Protein AF-A0A9D1B4L1-F1 (afdb_monomer)

Sequence (105 aa):
MDAERSQQLRDIIRLSRDMLASATDNDWVRVAELEVRRREQVLACFDQPTDDADAVEVAAVIREVLRLNQEIGALGERCKEALGDQLRTHGIGRTARQAYQNCAR

Mean predicted aligned error: 7.21 Å

Nearest PDB structures (foldseek):
  3h3m-assembly1_A  TM=8.289E-01  e=3.889E-02  Bordetella bronchiseptica
  3a7m-assembly1_B  TM=7.741E-01  e=3.656E-02  Salmonella enterica subsp. enterica serovar Typhimurium
  6ch2-assembly2_E  TM=7.660E-01  e=1.258E-01  Salmonella enterica subsp. enterica serovar Typhimurium str. LT2
  6ch2-assembly3_F  TM=6.854E-01  e=3.178E-01  Salmonella enterica subsp. enterica serovar Typhimurium str. LT2
  4niq-assembly1_A  TM=5.575E-01  e=1.400E+00  Saccharomyces cerevisiae S288C

Foldseek 3Di:
DDPVLVVLLVVLLVLLVVLLVCLVVVVVVSNVVSVVVSVVSVCVSPVDDDDPVCVVVVVVSVVSSVVSVVSSVVSVVVVVVVVVVVVVVVVVVVVVVVVVVVVVD

Secondary structure (DSSP, 8-state):
--HHHHHHHHHHHHHHHHHHHHHHTT-HHHHHHHHHHHHHHHHHHHHS---HHHHHHHHHHHHHHHHHHHHHHHHHHHHHHHHHHHHHHHHHHHHHHHHHHHHT-

pLDDT: mean 88.58, std 10.14, range [47.16, 98.38]

Radius of gyration: 22.18 Å; Cα contacts (8 Å, |Δi|>4): 50; chains: 1; bounding box: 48×21×69 Å

Solvent-accessible surface area (backbone atoms only — not comparable to full-atom values): 5752 Å² total; per-residue (Å²): 122,58,72,66,54,57,48,44,55,52,48,43,52,50,40,48,49,51,30,40,52,29,46,74,72,65,35,57,68,59,28,54,59,41,46,60,58,34,51,55,47,51,52,61,61,63,70,52,86,76,52,81,90,38,44,66,59,54,50,50,52,52,52,51,52,52,52,46,51,50,54,41,50,55,49,52,52,54,51,52,52,53,54,51,52,52,54,50,52,54,49,51,52,52,52,52,53,53,50,53,60,61,68,75,104

Structure (mmCIF, N/CA/C/O backbone):
data_AF-A0A9D1B4L1-F1
#
_entry.id   AF-A0A9D1B4L1-F1
#
loop_
_atom_site.group_PDB
_atom_site.id
_atom_site.type_symbol
_atom_site.label_atom_id
_atom_site.label_alt_id
_atom_site.label_comp_id
_atom_site.label_asym_id
_atom_site.label_entity_id
_atom_site.label_seq_id
_atom_site.pdbx_PDB_ins_code
_atom_site.Cartn_x
_atom_site.Cartn_y
_atom_site.Cartn_z
_atom_site.occupancy
_atom_site.B_iso_or_equiv
_atom_site.auth_seq_id
_atom_site.auth_comp_id
_atom_site.auth_asym_id
_atom_site.auth_atom_id
_atom_site.pdbx_PDB_model_num
ATOM 1 N N . MET A 1 1 ? -11.116 1.649 22.227 1.00 71.88 1 MET A N 1
ATOM 2 C CA . MET A 1 1 ? -10.867 0.678 21.150 1.00 71.88 1 MET A CA 1
ATOM 3 C C . MET A 1 1 ? -10.734 -0.724 21.702 1.00 71.88 1 MET A C 1
ATOM 5 O O . MET A 1 1 ? -10.026 -0.911 22.688 1.00 71.88 1 MET A O 1
ATOM 9 N N . ASP A 1 2 ? -11.412 -1.690 21.084 1.00 81.62 2 ASP A N 1
ATOM 10 C CA . ASP A 1 2 ? -11.225 -3.108 21.398 1.00 81.62 2 ASP A CA 1
ATOM 11 C C . ASP A 1 2 ? -9.835 -3.598 20.947 1.00 81.62 2 ASP A C 1
ATOM 13 O O . ASP A 1 2 ? -9.282 -3.132 19.944 1.00 81.62 2 ASP A O 1
ATOM 17 N N . ALA A 1 3 ? -9.263 -4.540 21.697 1.00 84.12 3 ALA A N 1
ATOM 18 C CA . ALA A 1 3 ? -7.909 -5.047 21.501 1.00 84.12 3 ALA A CA 1
ATOM 19 C C . ALA A 1 3 ? -7.721 -5.691 20.120 1.00 84.12 3 ALA A C 1
ATOM 21 O O . ALA A 1 3 ? -6.647 -5.559 19.523 1.00 84.12 3 ALA A O 1
ATOM 22 N N . GLU A 1 4 ? -8.765 -6.344 19.599 1.00 85.81 4 GLU A N 1
ATOM 23 C CA . GLU A 1 4 ? -8.769 -6.942 18.265 1.00 85.81 4 GLU A CA 1
ATOM 24 C C . GLU A 1 4 ? -8.601 -5.875 17.178 1.00 85.81 4 GLU A C 1
ATOM 26 O O . GLU A 1 4 ? -7.702 -5.966 16.340 1.00 85.81 4 GLU A O 1
ATOM 31 N N . ARG A 1 5 ? -9.396 -4.804 17.238 1.00 84.88 5 ARG A N 1
ATOM 32 C CA . ARG A 1 5 ? -9.341 -3.715 16.261 1.00 84.88 5 ARG A CA 1
ATOM 33 C C . ARG A 1 5 ? -8.016 -2.960 16.312 1.00 84.88 5 ARG A C 1
ATOM 35 O O . ARG A 1 5 ? -7.416 -2.691 15.271 1.00 84.88 5 ARG A O 1
ATOM 42 N N . SER A 1 6 ? -7.503 -2.675 17.510 1.00 87.88 6 SER A N 1
ATOM 43 C CA . SER A 1 6 ? -6.171 -2.074 17.648 1.00 87.88 6 SER A CA 1
ATOM 44 C C . SER A 1 6 ? -5.084 -2.959 17.032 1.00 87.88 6 SER A C 1
ATOM 46 O O . SER A 1 6 ? -4.119 -2.451 16.459 1.00 87.88 6 SER A O 1
ATOM 48 N N . GLN A 1 7 ? -5.221 -4.283 17.135 1.00 90.12 7 GLN A N 1
ATOM 49 C CA . GLN A 1 7 ? -4.289 -5.214 16.511 1.00 90.12 7 GLN A CA 1
ATOM 50 C C . GLN A 1 7 ? -4.409 -5.205 14.984 1.00 90.12 7 GLN A C 1
ATOM 52 O O . GLN A 1 7 ? -3.388 -5.104 14.305 1.00 90.12 7 GLN A O 1
ATOM 57 N N . GLN A 1 8 ? -5.630 -5.210 14.447 1.00 90.62 8 GLN A N 1
ATOM 58 C CA . GLN A 1 8 ? -5.878 -5.111 13.006 1.00 90.62 8 GLN A CA 1
ATOM 59 C C . GLN A 1 8 ? -5.265 -3.835 12.409 1.00 90.62 8 GLN A C 1
ATOM 61 O O . GLN A 1 8 ? -4.559 -3.905 11.405 1.00 90.62 8 GLN A O 1
ATOM 66 N N . LEU A 1 9 ? -5.447 -2.677 13.056 1.00 92.06 9 LEU A N 1
ATOM 67 C CA . LEU A 1 9 ? -4.845 -1.412 12.615 1.00 92.06 9 LEU A CA 1
ATOM 68 C C . LEU A 1 9 ? -3.311 -1.472 12.596 1.00 92.06 9 LEU A C 1
ATOM 70 O O . LEU A 1 9 ? -2.681 -1.015 11.638 1.00 92.06 9 LEU A O 1
ATOM 74 N N . ARG A 1 10 ? -2.694 -2.065 13.627 1.00 93.44 10 ARG A N 1
ATOM 75 C CA . ARG A 1 10 ? -1.237 -2.271 13.668 1.00 93.44 10 ARG A CA 1
ATOM 76 C C . ARG A 1 10 ? -0.760 -3.173 12.534 1.00 93.44 10 ARG A C 1
ATOM 78 O O . ARG A 1 10 ? 0.261 -2.872 11.915 1.00 93.44 10 ARG A O 1
ATOM 85 N N . ASP A 1 11 ? -1.488 -4.245 12.244 1.00 94.81 11 ASP A N 1
ATOM 86 C CA . ASP A 1 11 ? -1.141 -5.160 11.159 1.00 94.81 11 ASP A CA 1
ATOM 87 C C . ASP A 1 11 ? -1.291 -4.517 9.774 1.00 94.81 11 ASP A C 1
ATOM 89 O O . ASP A 1 11 ? -0.400 -4.684 8.941 1.00 94.81 11 ASP A O 1
ATOM 93 N N . ILE A 1 12 ? -2.316 -3.688 9.553 1.00 95.81 12 ILE A N 1
ATOM 94 C CA . ILE A 1 12 ? -2.479 -2.910 8.312 1.00 95.81 12 ILE A CA 1
ATOM 95 C C . ILE A 1 12 ? -1.276 -1.984 8.082 1.00 95.81 12 ILE A C 1
ATOM 97 O O . ILE A 1 12 ? -0.748 -1.907 6.965 1.00 95.81 12 ILE A O 1
ATOM 101 N N . ILE A 1 13 ? -0.820 -1.286 9.128 1.00 96.88 13 ILE A N 1
ATOM 102 C CA . ILE A 1 13 ? 0.370 -0.427 9.054 1.00 96.88 13 ILE A CA 1
ATOM 103 C C . ILE A 1 13 ? 1.621 -1.250 8.774 1.00 96.88 13 ILE A C 1
ATOM 105 O O . ILE A 1 13 ? 2.416 -0.875 7.911 1.00 96.88 13 ILE A O 1
ATOM 109 N N . ARG A 1 14 ? 1.793 -2.377 9.469 1.00 97.62 14 ARG A N 1
ATOM 110 C CA . ARG A 1 14 ? 2.932 -3.273 9.257 1.00 97.62 14 ARG A CA 1
ATOM 111 C C . ARG A 1 14 ? 2.979 -3.774 7.815 1.00 97.62 14 ARG A C 1
ATOM 113 O O . ARG A 1 14 ? 3.997 -3.588 7.163 1.00 97.62 14 ARG A O 1
ATOM 120 N N . LEU A 1 15 ? 1.874 -4.303 7.288 1.00 97.75 15 LEU A N 1
ATOM 121 C CA . LEU A 1 15 ? 1.794 -4.755 5.896 1.00 97.75 15 LEU A CA 1
ATOM 122 C C . LEU A 1 15 ? 2.069 -3.619 4.906 1.00 97.75 15 LEU A C 1
ATOM 124 O O . LEU A 1 15 ? 2.781 -3.827 3.932 1.00 97.75 15 LEU A O 1
ATOM 128 N N . SER A 1 16 ? 1.563 -2.409 5.162 1.00 97.88 16 SER A N 1
ATOM 129 C CA . SER A 1 16 ? 1.828 -1.250 4.296 1.00 97.88 16 SER A CA 1
ATOM 130 C C . SER A 1 16 ? 3.314 -0.861 4.283 1.00 97.88 16 SER A C 1
ATOM 132 O O . SER A 1 16 ? 3.837 -0.459 3.245 1.00 97.88 16 SER A O 1
ATOM 134 N N . ARG A 1 17 ? 4.016 -1.001 5.415 1.00 98.12 17 ARG A N 1
ATOM 135 C CA . ARG A 1 17 ? 5.471 -0.789 5.499 1.00 98.12 17 ARG A CA 1
ATOM 136 C C . ARG A 1 17 ? 6.252 -1.903 4.811 1.00 98.12 17 ARG A C 1
ATOM 138 O O . ARG A 1 17 ? 7.194 -1.600 4.087 1.00 98.12 17 ARG A O 1
ATOM 145 N N . ASP A 1 18 ? 5.831 -3.155 4.979 1.00 98.38 18 ASP A N 1
ATOM 146 C CA . ASP A 1 18 ? 6.428 -4.302 4.287 1.00 98.38 18 ASP A CA 1
ATOM 147 C C . ASP A 1 18 ? 6.287 -4.144 2.761 1.00 98.38 18 ASP A C 1
ATOM 149 O O . ASP A 1 18 ? 7.243 -4.366 2.024 1.00 98.38 18 ASP A O 1
ATOM 153 N N . MET A 1 19 ? 5.132 -3.664 2.280 1.00 98.38 19 MET A N 1
ATOM 154 C CA . MET A 1 19 ? 4.929 -3.324 0.866 1.00 98.38 19 MET A CA 1
ATOM 155 C C . MET A 1 19 ? 5.891 -2.231 0.392 1.00 98.38 19 MET A C 1
ATOM 157 O O . MET A 1 19 ? 6.450 -2.346 -0.695 1.00 98.38 19 MET A O 1
ATOM 161 N N . LEU A 1 20 ? 6.102 -1.175 1.184 1.00 98.12 20 LEU A N 1
ATOM 162 C CA . LEU A 1 20 ? 7.047 -0.113 0.833 1.00 98.12 20 LEU A CA 1
ATOM 163 C C . LEU A 1 20 ? 8.492 -0.630 0.761 1.00 98.12 20 LEU A C 1
ATOM 165 O O . LEU A 1 20 ? 9.226 -0.260 -0.157 1.00 98.12 20 LEU A O 1
ATOM 169 N N . ALA A 1 21 ? 8.887 -1.503 1.690 1.00 98.19 21 ALA A N 1
ATOM 170 C CA . ALA A 1 21 ? 10.192 -2.156 1.657 1.00 98.19 21 ALA A CA 1
ATOM 171 C C . ALA A 1 21 ? 10.352 -3.003 0.383 1.00 98.19 21 ALA A C 1
ATOM 173 O O . ALA A 1 21 ? 11.283 -2.776 -0.384 1.00 98.19 21 ALA A O 1
ATOM 174 N N . SER A 1 22 ? 9.386 -3.876 0.073 1.00 97.06 22 SER A N 1
ATOM 175 C CA . SER A 1 22 ? 9.412 -4.680 -1.158 1.00 97.06 22 SER A CA 1
ATOM 176 C C . SER A 1 22 ? 9.416 -3.827 -2.431 1.00 97.06 22 SER A C 1
ATOM 178 O O . SER A 1 22 ? 10.137 -4.140 -3.373 1.00 97.06 22 SER A O 1
ATOM 180 N N . ALA A 1 23 ? 8.669 -2.718 -2.464 1.00 96.38 23 ALA A N 1
ATOM 181 C CA . ALA A 1 23 ? 8.686 -1.784 -3.590 1.00 96.38 23 ALA A CA 1
ATOM 182 C C . ALA A 1 23 ? 10.057 -1.107 -3.760 1.00 96.38 23 ALA A C 1
ATOM 184 O O . ALA A 1 23 ? 10.511 -0.904 -4.885 1.00 96.38 23 ALA A O 1
ATOM 185 N N . THR A 1 24 ? 10.732 -0.786 -2.653 1.00 95.56 24 THR A N 1
ATOM 186 C CA . THR A 1 24 ? 12.099 -0.237 -2.660 1.00 95.56 24 THR A CA 1
ATOM 187 C C . THR A 1 24 ? 13.097 -1.251 -3.222 1.00 95.56 24 THR A C 1
ATOM 189 O O . THR A 1 24 ? 13.963 -0.887 -4.017 1.00 95.56 24 THR A O 1
ATOM 192 N N . ASP A 1 25 ? 12.905 -2.530 -2.901 1.00 96.00 25 ASP A N 1
ATOM 193 C CA . ASP A 1 25 ? 13.703 -3.645 -3.418 1.00 96.00 25 ASP A CA 1
ATOM 194 C C . ASP A 1 25 ? 13.294 -4.081 -4.845 1.00 96.00 25 ASP A C 1
ATOM 196 O O . ASP A 1 25 ? 13.865 -5.019 -5.396 1.00 96.00 25 ASP A O 1
ATOM 200 N N . ASN A 1 26 ? 12.342 -3.382 -5.484 1.00 93.62 26 ASN A N 1
ATOM 201 C CA . ASN A 1 26 ? 11.742 -3.711 -6.788 1.00 93.62 26 ASN A CA 1
ATOM 202 C C . ASN A 1 26 ? 11.043 -5.086 -6.853 1.00 93.62 26 ASN A C 1
ATOM 204 O O . ASN A 1 26 ? 10.779 -5.601 -7.944 1.00 93.62 26 ASN A O 1
ATOM 208 N N . ASP A 1 27 ? 10.684 -5.668 -5.709 1.00 97.00 27 ASP A N 1
ATOM 209 C CA . ASP A 1 27 ? 9.921 -6.914 -5.627 1.00 97.00 27 ASP A CA 1
ATOM 210 C C . ASP A 1 27 ? 8.411 -6.646 -5.748 1.00 97.00 27 ASP A C 1
ATOM 212 O O . ASP A 1 27 ? 7.630 -6.721 -4.795 1.00 97.00 27 ASP A O 1
ATOM 216 N N . TRP A 1 28 ? 7.983 -6.298 -6.962 1.00 94.94 28 TRP A N 1
ATOM 217 C CA . TRP A 1 28 ? 6.588 -5.962 -7.261 1.00 94.94 28 TRP A CA 1
ATOM 218 C C . TRP A 1 28 ? 5.628 -7.150 -7.137 1.00 94.94 28 TRP A C 1
ATOM 220 O O . TRP A 1 28 ? 4.437 -6.950 -6.888 1.00 94.94 28 TRP A O 1
ATOM 230 N N . VAL A 1 29 ? 6.132 -8.382 -7.270 1.00 96.31 29 VAL A N 1
ATOM 231 C CA . VAL A 1 29 ? 5.340 -9.596 -7.030 1.00 96.31 29 VAL A CA 1
ATOM 232 C C . VAL A 1 29 ? 4.971 -9.662 -5.555 1.00 96.31 29 VAL A C 1
ATOM 234 O O . VAL A 1 29 ? 3.792 -9.7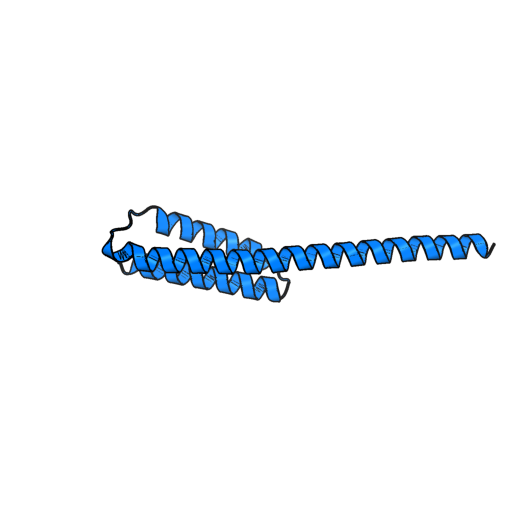92 -5.219 1.00 96.31 29 VAL A O 1
ATOM 237 N N . ARG A 1 30 ? 5.951 -9.464 -4.668 1.00 96.69 30 ARG A N 1
ATOM 238 C CA . ARG A 1 30 ? 5.698 -9.438 -3.231 1.00 96.69 30 ARG A CA 1
ATOM 239 C C . ARG A 1 30 ? 4.783 -8.292 -2.812 1.00 96.69 30 ARG A C 1
ATOM 241 O O . ARG A 1 30 ? 3.915 -8.494 -1.963 1.00 96.69 30 ARG A O 1
ATOM 248 N N . VAL A 1 31 ? 4.922 -7.115 -3.425 1.00 97.19 31 VAL A N 1
ATOM 249 C CA . VAL A 1 31 ? 4.000 -5.987 -3.196 1.00 97.19 31 VAL A CA 1
ATOM 250 C C . VAL A 1 31 ? 2.554 -6.394 -3.496 1.00 97.19 31 VAL A C 1
ATOM 252 O O . VAL A 1 31 ? 1.669 -6.105 -2.691 1.00 97.19 31 VAL A O 1
ATOM 255 N N . ALA A 1 32 ? 2.306 -7.096 -4.606 1.00 95.50 32 ALA A N 1
ATOM 256 C CA . ALA A 1 32 ? 0.965 -7.546 -4.977 1.00 95.50 32 ALA A CA 1
ATOM 257 C C . ALA A 1 32 ? 0.396 -8.588 -3.996 1.00 95.50 32 ALA A C 1
ATOM 259 O O . ALA A 1 32 ? -0.764 -8.489 -3.600 1.00 95.50 32 ALA A O 1
ATOM 260 N N . GLU A 1 33 ? 1.207 -9.552 -3.550 1.00 97.19 33 GLU A N 1
ATOM 261 C CA . GLU A 1 33 ? 0.792 -10.535 -2.536 1.00 97.19 33 GLU A CA 1
ATOM 262 C C . GLU A 1 33 ? 0.421 -9.878 -1.200 1.00 97.19 33 GLU A C 1
ATOM 264 O O . GLU A 1 33 ? -0.566 -10.243 -0.556 1.00 97.19 33 GLU A O 1
ATOM 269 N N . LEU A 1 34 ? 1.234 -8.913 -0.761 1.00 97.62 34 LEU A N 1
ATOM 270 C CA . LEU A 1 34 ? 1.006 -8.183 0.481 1.00 97.62 34 LEU A CA 1
ATOM 271 C C . LEU A 1 34 ? -0.224 -7.277 0.391 1.00 97.62 34 LEU A C 1
ATOM 273 O O . LEU A 1 34 ? -0.946 -7.163 1.383 1.00 97.62 34 LEU A O 1
ATOM 277 N N . GLU A 1 35 ? -0.493 -6.683 -0.778 1.00 97.25 35 GLU A N 1
ATOM 278 C CA . GLU A 1 35 ? -1.707 -5.898 -1.011 1.00 97.25 35 GLU A CA 1
ATOM 279 C C . GLU A 1 35 ? -2.940 -6.736 -0.687 1.00 97.25 35 GLU A C 1
ATOM 281 O O . GLU A 1 35 ? -3.739 -6.315 0.149 1.00 97.25 35 GLU A O 1
ATOM 286 N N . VAL A 1 36 ? -3.052 -7.932 -1.280 1.00 96.44 36 VAL A N 1
ATOM 287 C CA . VAL A 1 36 ? -4.249 -8.778 -1.152 1.00 96.44 36 VAL A CA 1
ATOM 288 C C . VAL A 1 36 ? -4.566 -9.031 0.319 1.00 96.44 36 VAL A C 1
ATOM 290 O O . VAL A 1 36 ? -5.699 -8.826 0.757 1.00 96.44 36 VAL A O 1
ATOM 293 N N . ARG A 1 37 ? -3.541 -9.389 1.100 1.00 95.50 37 ARG A N 1
ATOM 294 C CA . ARG A 1 37 ? -3.661 -9.627 2.545 1.00 95.50 37 ARG A CA 1
ATOM 295 C C . ARG A 1 37 ? -4.053 -8.364 3.304 1.00 95.50 37 ARG A C 1
ATOM 297 O O . ARG A 1 37 ? -4.882 -8.409 4.209 1.00 95.50 37 ARG A O 1
ATOM 304 N N . ARG A 1 38 ? -3.455 -7.224 2.957 1.00 96.06 38 ARG A N 1
ATOM 305 C CA . ARG A 1 38 ? -3.756 -5.948 3.609 1.00 96.06 38 ARG A CA 1
ATOM 306 C C . ARG A 1 38 ? -5.192 -5.514 3.331 1.00 96.06 38 ARG A C 1
ATOM 308 O O . ARG A 1 38 ? -5.860 -5.032 4.240 1.00 96.06 38 ARG A O 1
ATOM 315 N N . ARG A 1 39 ? -5.674 -5.689 2.101 1.00 94.69 39 ARG A N 1
ATOM 316 C CA . ARG A 1 39 ? -7.042 -5.347 1.701 1.00 94.69 39 ARG A CA 1
ATOM 317 C C . ARG A 1 39 ? -8.074 -6.095 2.534 1.00 94.69 39 ARG A C 1
ATOM 319 O O . ARG A 1 39 ? -9.027 -5.479 2.997 1.00 94.69 39 ARG A O 1
ATOM 326 N N . GLU A 1 40 ? -7.864 -7.387 2.765 1.00 93.12 40 GLU A N 1
ATOM 327 C CA . GLU A 1 40 ? -8.730 -8.196 3.632 1.00 93.12 40 GLU A CA 1
ATOM 328 C C . GLU A 1 40 ? -8.791 -7.630 5.058 1.00 93.12 40 GLU A C 1
ATOM 330 O O . GLU A 1 40 ? -9.878 -7.471 5.611 1.00 93.12 40 GLU A O 1
ATOM 335 N N . GLN A 1 41 ? -7.646 -7.238 5.627 1.00 91.19 41 GLN A N 1
ATOM 336 C CA . GLN A 1 41 ? -7.601 -6.640 6.965 1.00 91.19 41 GLN A CA 1
ATOM 337 C C . GLN A 1 41 ? -8.257 -5.261 7.031 1.00 91.19 41 GLN A C 1
ATOM 339 O O . GLN A 1 41 ? -8.950 -4.963 7.999 1.00 91.19 41 GLN A O 1
ATOM 344 N N . VAL A 1 42 ? -8.056 -4.422 6.011 1.00 91.50 42 VAL A N 1
ATOM 345 C CA . VAL A 1 42 ? -8.711 -3.111 5.911 1.00 91.50 42 VAL A CA 1
ATOM 346 C C . VAL A 1 42 ? -10.225 -3.291 5.887 1.00 91.50 42 VAL A C 1
ATOM 348 O O . VAL A 1 42 ? -10.917 -2.652 6.673 1.00 91.50 42 VAL A O 1
ATOM 351 N N . LEU A 1 43 ? -10.739 -4.189 5.042 1.00 90.69 43 LEU A N 1
ATOM 352 C CA . LEU A 1 43 ? -12.176 -4.449 4.958 1.00 90.69 43 LEU A CA 1
ATOM 353 C C . LEU A 1 43 ? -12.740 -4.932 6.299 1.00 90.69 43 LEU A C 1
ATOM 355 O O . LEU A 1 43 ? -13.716 -4.362 6.769 1.00 90.69 43 LEU A O 1
ATOM 359 N N . ALA A 1 44 ? -12.087 -5.896 6.954 1.00 87.94 44 ALA A N 1
ATOM 360 C CA . ALA A 1 44 ? -12.518 -6.384 8.265 1.00 87.94 44 ALA A CA 1
ATOM 361 C C . ALA A 1 44 ? -12.495 -5.287 9.349 1.00 87.94 44 ALA A C 1
ATOM 363 O O . ALA A 1 44 ? -13.425 -5.174 10.143 1.00 87.94 44 ALA A O 1
ATOM 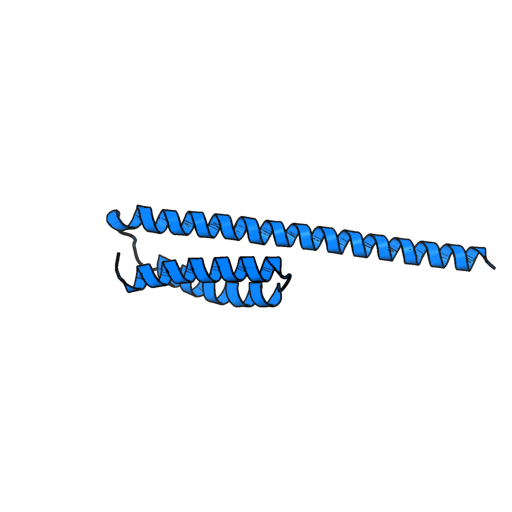364 N N . CYS A 1 45 ? -11.461 -4.441 9.360 1.00 86.62 45 CYS A N 1
ATOM 365 C CA . CYS A 1 45 ? -11.287 -3.390 10.365 1.00 86.62 45 CYS A CA 1
ATOM 366 C C . CYS A 1 45 ? -12.304 -2.240 10.237 1.00 86.62 45 CYS A C 1
ATOM 368 O O . CYS A 1 45 ? -12.577 -1.541 11.221 1.00 86.62 45 CYS A O 1
ATOM 370 N N . PHE A 1 46 ? -12.824 -1.999 9.031 1.00 83.50 46 PHE A N 1
ATOM 371 C CA . PHE A 1 46 ? -13.794 -0.933 8.753 1.00 83.50 46 PHE A CA 1
ATOM 372 C C . PHE A 1 46 ? -15.237 -1.425 8.613 1.00 83.50 46 PHE A C 1
ATOM 374 O O . PHE A 1 46 ? -16.131 -0.599 8.452 1.00 83.50 46 PHE A O 1
ATOM 381 N N . ASP A 1 47 ? -15.476 -2.733 8.717 1.00 87.44 47 ASP A N 1
ATOM 382 C CA . ASP A 1 47 ? -16.829 -3.301 8.777 1.00 87.44 47 ASP A CA 1
ATOM 383 C C . ASP A 1 47 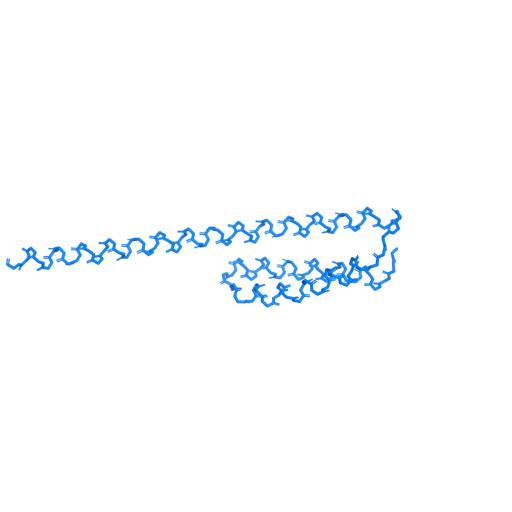? -17.528 -2.972 10.111 1.00 87.44 47 ASP A C 1
ATOM 385 O O . ASP A 1 47 ? -18.751 -2.887 10.200 1.00 87.44 47 ASP A O 1
ATOM 389 N N . GLN A 1 48 ? -16.743 -2.717 11.162 1.00 79.19 48 GLN A N 1
ATOM 390 C CA . GLN A 1 48 ? -17.251 -2.309 12.467 1.00 79.19 48 GLN A CA 1
ATOM 391 C C . GLN A 1 48 ? -17.400 -0.779 12.564 1.00 79.19 48 GLN A C 1
ATOM 393 O O . GLN A 1 48 ? -16.463 -0.045 12.219 1.00 79.19 48 GLN A O 1
ATOM 398 N N . PRO A 1 49 ? -18.531 -0.270 13.098 1.00 80.38 49 PRO A N 1
ATOM 399 C CA . PRO A 1 49 ? -18.698 1.147 13.399 1.00 80.38 49 PRO A CA 1
ATOM 400 C C . PRO A 1 49 ? -17.551 1.687 14.261 1.00 80.38 49 PRO A C 1
ATOM 402 O O . PRO A 1 49 ? -16.942 0.974 15.058 1.00 80.38 49 PRO A O 1
ATOM 405 N N . THR A 1 50 ? -17.212 2.959 14.070 1.00 82.69 50 THR A N 1
ATOM 406 C CA . THR A 1 50 ? -16.190 3.635 14.880 1.00 82.69 50 THR A CA 1
ATOM 407 C C . THR A 1 50 ? -16.874 4.609 15.809 1.00 82.69 50 THR A C 1
ATOM 409 O O . THR A 1 50 ? -17.571 5.502 15.335 1.00 82.69 50 THR A O 1
ATOM 412 N N . ASP A 1 51 ? -16.646 4.447 17.103 1.00 85.75 51 ASP A N 1
ATOM 413 C CA . ASP A 1 51 ? -17.147 5.372 18.110 1.00 85.75 51 ASP A CA 1
ATOM 414 C C . ASP A 1 51 ? -16.260 6.627 18.139 1.00 85.75 51 ASP A C 1
ATOM 416 O O . ASP A 1 51 ? -15.065 6.568 17.829 1.00 85.75 51 ASP A O 1
ATOM 420 N N . ASP A 1 52 ? -16.811 7.765 18.566 1.00 85.38 52 ASP A N 1
ATOM 421 C CA . ASP A 1 52 ? -16.089 9.050 18.591 1.00 85.38 52 ASP A CA 1
ATOM 422 C C . ASP A 1 52 ? -14.780 8.994 19.399 1.00 85.38 52 ASP A C 1
ATOM 424 O O . ASP A 1 52 ? -13.809 9.676 19.066 1.00 85.38 52 ASP A O 1
ATOM 428 N N . ALA A 1 53 ? -14.727 8.144 20.430 1.00 83.44 53 ALA A N 1
ATOM 429 C CA . ALA A 1 53 ? -13.536 7.933 21.250 1.00 83.44 53 ALA A CA 1
ATOM 430 C C . ALA A 1 53 ? -12.352 7.344 20.457 1.00 83.44 53 ALA A C 1
ATOM 432 O O . ALA A 1 53 ? -11.200 7.658 20.751 1.00 83.44 53 ALA A O 1
ATOM 433 N N . ASP A 1 54 ? -12.634 6.535 19.434 1.00 84.69 54 ASP A N 1
ATOM 434 C CA . ASP A 1 54 ? -11.633 5.820 18.635 1.00 84.69 54 ASP A CA 1
ATOM 435 C C . ASP A 1 54 ? -11.351 6.512 17.289 1.00 84.69 54 ASP A C 1
ATOM 437 O O . ASP A 1 54 ? -10.340 6.237 16.632 1.00 84.69 54 ASP A O 1
ATOM 441 N N . ALA A 1 55 ? -12.216 7.446 16.879 1.00 87.44 55 ALA A N 1
ATOM 442 C CA . ALA A 1 55 ? -12.168 8.110 15.579 1.00 87.44 55 ALA A CA 1
ATOM 443 C C . ALA A 1 55 ? -10.825 8.804 15.296 1.00 87.44 55 ALA A C 1
ATOM 445 O O . ALA A 1 55 ? -10.324 8.757 14.170 1.00 87.44 55 ALA A O 1
ATOM 446 N N . VAL A 1 56 ? -10.207 9.422 16.309 1.00 89.94 56 VAL A N 1
ATOM 447 C CA . VAL A 1 56 ? -8.919 10.125 16.161 1.00 89.94 56 VAL A CA 1
ATOM 448 C C . VAL A 1 56 ? -7.786 9.158 15.810 1.00 89.94 56 VAL A C 1
ATOM 450 O O . VAL A 1 56 ? -6.986 9.445 14.913 1.00 89.94 56 VAL A O 1
ATOM 453 N N . GLU A 1 57 ? -7.724 8.014 16.492 1.00 87.75 57 GLU A N 1
ATOM 454 C CA . GLU A 1 57 ? -6.691 6.998 16.281 1.00 87.75 57 GLU A CA 1
ATOM 455 C C . GLU A 1 57 ? -6.882 6.299 14.932 1.00 87.75 57 GLU A C 1
ATOM 457 O O . GLU A 1 57 ? -5.942 6.197 14.140 1.00 87.75 57 GLU A O 1
ATOM 462 N N . VAL A 1 58 ? -8.121 5.922 14.609 1.00 89.94 58 VAL A N 1
ATOM 463 C CA . VAL A 1 58 ? -8.466 5.335 13.308 1.00 89.94 58 VAL A CA 1
ATOM 464 C C . VAL A 1 58 ? -8.114 6.294 12.166 1.00 89.94 58 VAL A C 1
ATOM 466 O O . VAL A 1 58 ? -7.480 5.894 11.187 1.00 89.94 58 VAL A O 1
ATOM 469 N N . ALA A 1 59 ? -8.433 7.584 12.302 1.00 91.81 59 ALA A N 1
ATOM 470 C CA . ALA A 1 59 ? -8.082 8.589 11.304 1.00 91.81 59 ALA A CA 1
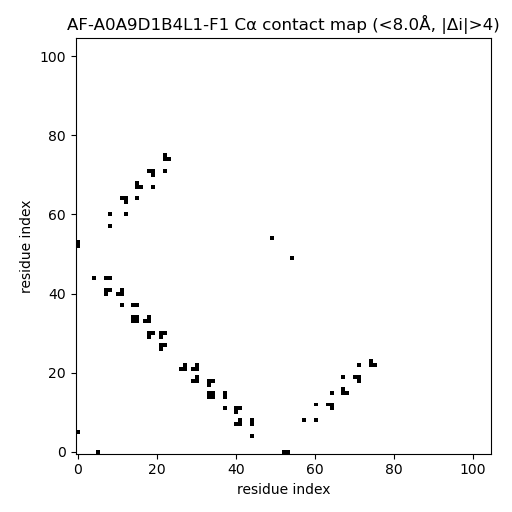ATOM 471 C C . ALA A 1 59 ? -6.561 8.760 11.146 1.00 91.81 59 ALA A C 1
ATOM 473 O O . ALA A 1 59 ? -6.083 9.007 10.037 1.00 91.81 59 ALA A O 1
ATOM 474 N N . ALA A 1 60 ? -5.783 8.627 12.226 1.00 92.25 60 ALA A N 1
ATOM 475 C CA . ALA A 1 60 ? -4.322 8.650 12.149 1.00 92.25 60 ALA A CA 1
ATOM 476 C C . ALA A 1 60 ? -3.774 7.464 11.347 1.00 92.25 60 ALA A C 1
ATOM 478 O O . ALA A 1 60 ? -2.915 7.661 10.486 1.00 92.25 60 ALA A O 1
ATOM 479 N N . VAL A 1 61 ? -4.320 6.266 11.559 1.00 92.56 61 VAL A N 1
ATOM 480 C CA . VAL A 1 61 ? -3.945 5.068 10.797 1.00 92.56 61 VAL A CA 1
ATOM 481 C C . VAL A 1 61 ? -4.299 5.219 9.318 1.00 92.56 61 VAL A C 1
ATOM 483 O O . VAL A 1 61 ? -3.449 4.965 8.468 1.00 92.56 61 VAL A O 1
ATOM 486 N N . ILE A 1 62 ? -5.500 5.711 8.989 1.00 92.62 62 ILE A N 1
ATOM 487 C CA . ILE A 1 62 ? -5.903 5.970 7.594 1.00 92.62 62 ILE A CA 1
ATOM 488 C C . ILE A 1 62 ? -4.922 6.928 6.910 1.00 92.62 62 ILE A C 1
ATOM 490 O O . ILE A 1 62 ? -4.477 6.659 5.794 1.00 92.62 62 ILE A O 1
ATOM 494 N N . ARG A 1 63 ? -4.557 8.036 7.571 1.00 96.56 63 ARG A N 1
ATOM 495 C CA . ARG A 1 63 ? -3.601 9.007 7.013 1.00 96.56 63 ARG A CA 1
ATOM 496 C C . ARG A 1 63 ? -2.249 8.369 6.712 1.00 96.56 63 ARG A C 1
ATOM 498 O O . ARG A 1 63 ? -1.698 8.605 5.641 1.00 96.56 63 ARG A O 1
ATOM 505 N N . GLU A 1 64 ? -1.738 7.550 7.625 1.00 96.19 64 GLU A N 1
ATOM 506 C CA . GLU A 1 64 ? -0.464 6.857 7.431 1.00 96.19 64 GLU A CA 1
ATOM 507 C C . GLU A 1 64 ? -0.536 5.838 6.283 1.00 96.19 64 GLU A C 1
ATOM 509 O O . GLU A 1 64 ? 0.357 5.798 5.439 1.00 96.19 64 GLU A O 1
ATOM 514 N N . VAL A 1 65 ? -1.624 5.069 6.180 1.00 95.06 65 VAL A N 1
ATOM 515 C CA . VAL A 1 65 ? -1.846 4.141 5.056 1.00 95.06 65 VAL A CA 1
ATOM 516 C C . VAL A 1 65 ? -1.875 4.881 3.718 1.00 95.06 65 VAL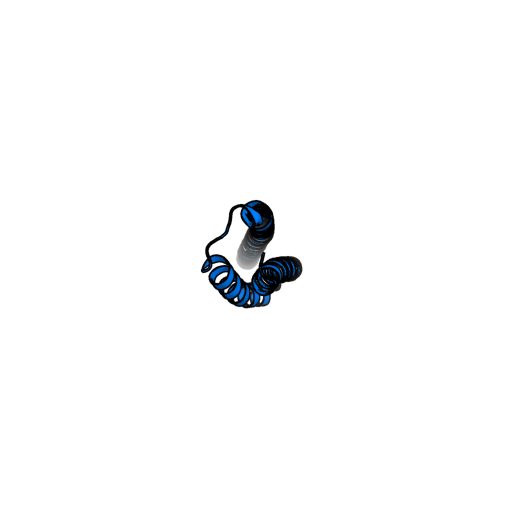 A C 1
ATOM 518 O O . VAL A 1 65 ? -1.254 4.436 2.752 1.00 95.06 65 VAL A O 1
ATOM 521 N N . LEU A 1 66 ? -2.571 6.019 3.645 1.00 96.44 66 LEU A N 1
ATOM 522 C CA . LEU A 1 66 ? -2.637 6.828 2.426 1.00 96.44 66 LEU A CA 1
ATOM 523 C C . LEU A 1 66 ? -1.268 7.400 2.045 1.00 96.44 66 LEU A C 1
ATOM 525 O O . LEU A 1 66 ? -0.913 7.364 0.867 1.00 96.44 66 LEU A O 1
ATOM 529 N N . ARG A 1 67 ? -0.484 7.866 3.025 1.00 98.25 67 ARG A N 1
ATOM 530 C CA . ARG A 1 67 ? 0.896 8.319 2.805 1.00 98.25 67 ARG A CA 1
ATOM 531 C C . ARG A 1 67 ? 1.761 7.198 2.221 1.00 98.25 67 ARG A C 1
ATOM 533 O O . ARG A 1 67 ? 2.403 7.392 1.193 1.00 98.25 67 ARG A O 1
ATOM 540 N N . LEU A 1 68 ? 1.725 6.008 2.824 1.00 97.50 68 LEU A N 1
ATOM 541 C CA . LEU A 1 68 ? 2.487 4.846 2.351 1.00 97.50 68 LEU A CA 1
ATOM 542 C C . LEU A 1 68 ? 2.063 4.417 0.937 1.00 97.50 68 LEU A C 1
ATOM 544 O O . LEU A 1 68 ? 2.915 4.122 0.102 1.00 97.50 68 LEU A O 1
ATOM 548 N N . ASN A 1 69 ? 0.763 4.449 0.626 1.00 96.81 69 ASN A N 1
ATOM 549 C CA . ASN A 1 69 ? 0.266 4.167 -0.725 1.00 96.81 69 ASN A CA 1
ATOM 550 C C . ASN A 1 69 ? 0.817 5.156 -1.762 1.00 96.81 69 ASN A C 1
ATOM 552 O O . ASN A 1 69 ? 1.185 4.744 -2.861 1.00 96.81 69 ASN A O 1
ATOM 556 N N . GLN A 1 70 ? 0.877 6.448 -1.425 1.00 98.06 70 GLN A N 1
ATOM 557 C CA . GLN A 1 70 ? 1.441 7.468 -2.313 1.00 98.06 70 GLN A CA 1
ATOM 558 C C . GLN A 1 70 ? 2.930 7.217 -2.577 1.00 98.06 70 GLN A C 1
ATOM 560 O O . GLN A 1 70 ? 3.372 7.326 -3.719 1.00 98.06 70 GLN A O 1
ATOM 565 N N . GLU A 1 71 ? 3.694 6.824 -1.557 1.00 98.12 71 GLU A N 1
ATOM 566 C CA . GLU A 1 71 ? 5.120 6.502 -1.698 1.00 98.12 71 GLU A CA 1
ATOM 567 C C . GLU A 1 71 ? 5.358 5.273 -2.581 1.00 98.12 71 GLU A C 1
ATOM 569 O O . GLU A 1 71 ? 6.187 5.327 -3.494 1.00 98.12 71 GLU A O 1
ATOM 574 N N . ILE A 1 72 ? 4.589 4.201 -2.372 1.00 97.44 72 ILE A N 1
ATOM 575 C CA . ILE A 1 72 ? 4.637 2.993 -3.210 1.00 97.44 72 ILE A CA 1
ATOM 576 C C . ILE A 1 72 ? 4.261 3.330 -4.658 1.00 97.44 72 ILE A C 1
ATOM 578 O O . ILE A 1 72 ? 4.959 2.924 -5.588 1.00 97.44 72 ILE A O 1
ATOM 582 N N . GLY A 1 73 ? 3.191 4.105 -4.864 1.00 95.31 73 GLY A N 1
ATOM 583 C CA . GLY A 1 73 ? 2.761 4.535 -6.196 1.00 95.31 73 GLY A CA 1
ATOM 584 C C . GLY A 1 73 ? 3.831 5.359 -6.912 1.00 95.31 73 GLY A C 1
ATOM 585 O O . GLY A 1 73 ? 4.141 5.096 -8.072 1.00 95.31 73 GLY A O 1
ATOM 586 N N . ALA A 1 74 ? 4.464 6.298 -6.205 1.00 97.50 74 ALA A N 1
ATOM 587 C CA . ALA A 1 74 ? 5.552 7.102 -6.752 1.00 97.50 74 ALA A CA 1
ATOM 588 C C . ALA A 1 74 ? 6.783 6.256 -7.124 1.00 97.50 74 ALA A C 1
ATOM 590 O O . ALA A 1 74 ? 7.432 6.534 -8.131 1.00 97.50 74 ALA A O 1
ATOM 591 N N . LEU A 1 75 ? 7.114 5.221 -6.341 1.00 96.25 75 LEU A N 1
ATOM 592 C CA . LEU A 1 75 ? 8.157 4.254 -6.708 1.00 96.25 75 LEU A CA 1
ATOM 593 C C . LEU A 1 75 ? 7.785 3.484 -7.980 1.00 96.25 75 LEU A C 1
ATOM 595 O O . LEU A 1 75 ? 8.625 3.336 -8.867 1.00 96.25 75 LEU A O 1
ATOM 599 N N . GLY A 1 76 ? 6.530 3.044 -8.086 1.00 94.62 76 GLY A N 1
ATOM 600 C CA . GLY A 1 76 ? 6.030 2.311 -9.248 1.00 94.62 76 GLY A CA 1
ATOM 601 C C . GLY A 1 76 ? 6.102 3.130 -10.534 1.00 94.62 76 GLY A C 1
ATOM 602 O O . GLY A 1 76 ? 6.589 2.633 -11.549 1.00 94.62 76 GLY A O 1
ATOM 603 N N . GLU A 1 77 ? 5.686 4.396 -10.491 1.00 95.06 77 GLU A N 1
ATOM 604 C CA . GLU A 1 77 ? 5.762 5.282 -11.659 1.00 95.06 77 GLU A CA 1
ATOM 605 C C . GLU A 1 77 ? 7.210 5.569 -12.072 1.00 95.06 77 GLU A C 1
ATOM 607 O O . GLU A 1 77 ? 7.545 5.407 -13.244 1.00 95.06 77 GLU A O 1
ATOM 612 N N . ARG A 1 78 ? 8.115 5.841 -11.120 1.00 93.56 78 ARG A N 1
ATOM 613 C CA . ARG A 1 78 ? 9.550 5.987 -11.433 1.00 93.56 78 ARG A CA 1
ATOM 614 C C . ARG A 1 78 ? 10.141 4.729 -12.075 1.00 93.56 78 ARG A C 1
ATOM 616 O O . ARG A 1 78 ? 10.941 4.825 -13.003 1.00 93.56 78 ARG A O 1
ATOM 623 N N . CYS A 1 79 ? 9.758 3.547 -11.591 1.00 92.00 79 CYS A N 1
ATOM 624 C CA . CYS A 1 79 ? 10.219 2.275 -12.147 1.00 92.00 79 CYS A CA 1
ATOM 625 C C . CYS A 1 79 ? 9.725 2.086 -13.594 1.00 92.00 79 CYS A C 1
ATOM 627 O O . CYS A 1 79 ? 10.509 1.743 -14.481 1.00 92.00 79 CYS A O 1
ATOM 629 N N . LYS A 1 80 ? 8.445 2.381 -13.861 1.00 90.56 80 LYS A N 1
ATOM 630 C CA . LYS A 1 80 ? 7.869 2.347 -15.215 1.00 90.56 80 LYS A CA 1
ATOM 631 C C . LYS A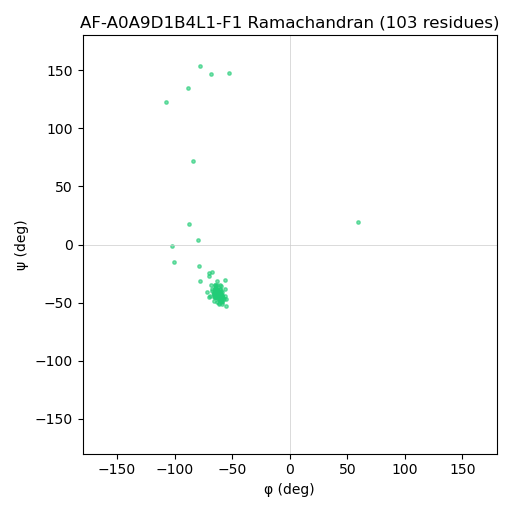 1 80 ? 8.566 3.314 -16.170 1.00 90.56 80 LYS A C 1
ATOM 633 O O . LYS A 1 80 ? 8.880 2.920 -17.292 1.00 90.56 80 LYS A O 1
ATOM 638 N N . GLU A 1 81 ? 8.807 4.550 -15.739 1.00 93.25 81 GLU A N 1
ATOM 639 C CA . GLU A 1 81 ? 9.515 5.561 -16.533 1.00 93.25 81 GLU A CA 1
ATOM 640 C C . GLU A 1 81 ? 10.924 5.079 -16.902 1.00 93.25 81 GLU A C 1
ATOM 642 O O . GLU A 1 81 ? 11.281 5.057 -18.082 1.00 93.25 81 GLU A O 1
ATOM 647 N N . ALA A 1 82 ? 11.684 4.581 -15.919 1.00 89.69 82 ALA A N 1
ATOM 648 C CA . ALA A 1 82 ? 13.030 4.057 -16.137 1.00 89.69 82 ALA A CA 1
ATOM 649 C C . ALA A 1 82 ? 13.054 2.867 -17.117 1.00 89.69 82 ALA A C 1
ATOM 651 O O . ALA A 1 82 ? 13.895 2.819 -18.018 1.00 89.69 82 ALA A O 1
ATOM 652 N N . LEU A 1 83 ? 12.112 1.925 -16.990 1.00 87.69 83 LEU A N 1
ATOM 653 C CA . LEU A 1 83 ? 11.973 0.806 -17.930 1.00 87.69 83 LEU A CA 1
ATOM 654 C C . LEU A 1 83 ? 11.605 1.289 -19.342 1.00 87.69 83 LEU A C 1
ATOM 656 O O . LEU A 1 83 ? 12.147 0.790 -20.332 1.00 87.69 83 LEU A O 1
ATOM 660 N N . GLY A 1 84 ? 10.720 2.284 -19.451 1.00 88.38 84 GLY A N 1
ATOM 661 C CA . GLY A 1 84 ? 10.360 2.912 -20.722 1.00 88.38 84 GLY A CA 1
ATOM 662 C C . GLY A 1 84 ? 11.563 3.552 -21.422 1.00 88.38 84 GLY A C 1
ATOM 663 O O . GLY A 1 84 ? 11.759 3.363 -22.627 1.00 88.38 84 GLY A O 1
ATOM 664 N N . ASP A 1 85 ? 12.412 4.254 -20.675 1.00 89.88 85 ASP A N 1
ATOM 665 C CA . ASP A 1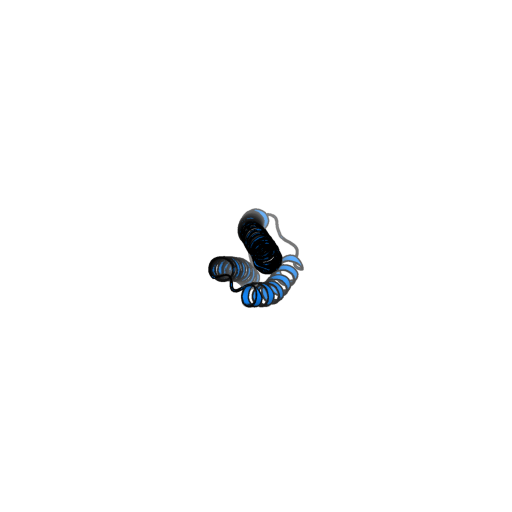 85 ? 13.642 4.873 -21.184 1.00 89.88 85 ASP A CA 1
ATOM 666 C C . ASP A 1 85 ? 14.671 3.845 -21.650 1.00 89.88 85 ASP A C 1
ATOM 668 O O . ASP A 1 85 ? 15.257 3.986 -22.733 1.00 89.88 85 ASP A O 1
ATOM 672 N N . GLN A 1 86 ? 14.850 2.770 -20.880 1.00 85.06 86 GLN A N 1
ATOM 673 C CA . GLN A 1 86 ? 15.716 1.656 -21.262 1.00 85.06 86 GLN A CA 1
ATOM 674 C C . GLN A 1 86 ? 15.240 1.009 -22.568 1.00 85.06 86 GLN A C 1
ATOM 676 O O . GLN A 1 86 ? 16.034 0.836 -23.497 1.00 85.06 86 GLN A O 1
ATOM 681 N N . LEU A 1 87 ? 13.941 0.715 -22.695 1.00 83.06 87 LEU A N 1
ATOM 682 C CA . LEU A 1 87 ? 13.372 0.121 -23.909 1.00 83.06 87 LEU A CA 1
ATOM 683 C C . LEU A 1 87 ? 13.562 1.016 -25.140 1.00 83.06 87 LEU A C 1
ATOM 685 O O . LEU A 1 87 ? 13.949 0.521 -26.204 1.00 83.06 87 LEU A O 1
ATOM 689 N N . ARG A 1 88 ? 13.347 2.332 -25.002 1.00 85.50 88 ARG A N 1
ATOM 690 C CA . ARG A 1 88 ? 13.591 3.302 -26.084 1.00 85.50 88 ARG A CA 1
ATOM 691 C C . ARG A 1 88 ? 15.060 3.328 -26.497 1.00 85.50 88 ARG A C 1
ATOM 693 O O . ARG A 1 88 ? 15.355 3.224 -27.688 1.00 85.50 88 ARG A O 1
ATOM 700 N N . THR A 1 89 ? 15.973 3.388 -25.531 1.00 84.00 89 THR A N 1
ATOM 701 C CA . THR A 1 89 ? 17.423 3.398 -25.778 1.00 84.00 89 THR A CA 1
ATOM 702 C C . THR A 1 89 ? 17.880 2.131 -26.507 1.00 84.00 89 THR A C 1
ATOM 704 O O . THR A 1 89 ? 18.582 2.206 -27.518 1.00 84.00 89 THR A O 1
ATOM 707 N N . HIS A 1 90 ? 17.413 0.958 -26.070 1.00 77.88 90 HIS A N 1
ATOM 708 C CA . HIS A 1 90 ? 17.684 -0.312 -26.750 1.00 77.88 90 HIS A CA 1
ATOM 709 C C . HIS A 1 90 ? 17.063 -0.387 -28.154 1.00 77.88 90 HIS A C 1
ATOM 711 O O . HIS A 1 90 ? 17.651 -0.984 -29.060 1.00 77.88 90 HIS A O 1
ATOM 717 N N . GLY A 1 91 ? 15.890 0.216 -28.366 1.00 76.44 91 GLY A N 1
ATOM 718 C CA . GLY A 1 91 ? 15.279 0.366 -29.688 1.00 76.44 91 GLY A CA 1
ATOM 719 C C . GLY A 1 91 ? 16.153 1.184 -30.641 1.00 76.44 91 GLY A C 1
ATOM 720 O O . GLY A 1 91 ? 16.476 0.712 -31.729 1.00 76.44 91 GLY A O 1
ATOM 721 N N . ILE A 1 92 ? 16.611 2.359 -30.199 1.00 74.44 92 ILE A N 1
ATOM 722 C CA . ILE A 1 92 ? 17.493 3.244 -30.978 1.00 74.44 92 ILE A CA 1
ATOM 723 C C . ILE A 1 92 ? 18.813 2.540 -31.317 1.00 74.44 92 ILE A C 1
ATOM 725 O O . ILE A 1 92 ? 19.246 2.571 -32.469 1.00 74.44 92 ILE A O 1
ATOM 729 N N . GLY A 1 93 ? 19.425 1.844 -30.352 1.00 72.56 93 GLY A N 1
ATOM 730 C CA . GLY A 1 93 ? 20.665 1.096 -30.575 1.00 72.56 93 GLY A CA 1
ATOM 731 C C . GLY A 1 93 ? 20.533 -0.006 -31.634 1.00 72.56 93 GLY A C 1
ATOM 732 O O . GLY A 1 93 ? 21.437 -0.187 -32.453 1.00 72.56 93 GLY A O 1
ATOM 733 N N . ARG A 1 94 ? 19.393 -0.713 -31.679 1.00 74.62 94 ARG A N 1
ATOM 734 C CA . ARG A 1 94 ? 19.113 -1.707 -32.733 1.00 74.62 94 ARG A CA 1
ATOM 735 C C .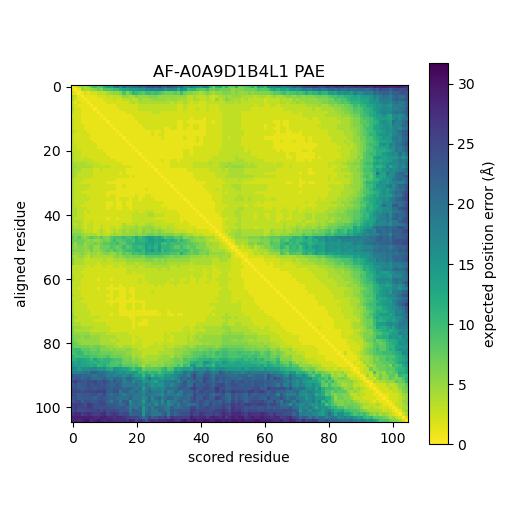 ARG A 1 94 ? 18.981 -1.057 -34.110 1.00 74.62 94 ARG A C 1
ATOM 737 O O . ARG A 1 94 ? 19.596 -1.547 -35.056 1.00 74.62 94 ARG A O 1
ATOM 744 N N . THR A 1 95 ? 18.251 0.053 -34.208 1.00 73.62 95 THR A N 1
ATOM 745 C CA . THR A 1 95 ? 18.079 0.799 -35.465 1.00 73.62 95 THR A CA 1
ATOM 746 C C . THR A 1 95 ? 19.410 1.344 -35.984 1.00 73.62 95 THR A C 1
ATOM 748 O O . THR A 1 95 ? 19.727 1.175 -37.159 1.00 73.62 95 THR A O 1
ATOM 751 N N . ALA A 1 96 ? 20.235 1.928 -35.110 1.00 68.31 96 ALA A N 1
ATOM 752 C CA . ALA A 1 96 ? 21.560 2.422 -35.476 1.00 68.31 96 ALA A CA 1
ATOM 753 C C . ALA A 1 96 ? 22.475 1.287 -35.964 1.00 68.31 96 ALA A C 1
ATOM 755 O O . ALA A 1 96 ? 23.121 1.417 -37.001 1.00 68.31 96 ALA A O 1
ATOM 756 N N . ARG A 1 97 ? 22.485 0.135 -35.275 1.00 73.12 97 ARG A N 1
ATOM 757 C CA . ARG A 1 97 ? 23.255 -1.045 -35.701 1.00 73.12 97 ARG A CA 1
ATOM 758 C C . ARG A 1 97 ? 22.829 -1.549 -37.083 1.00 73.12 97 ARG A C 1
ATOM 760 O O . ARG A 1 97 ? 23.699 -1.863 -37.890 1.00 73.12 97 ARG A O 1
ATOM 767 N N . GLN A 1 98 ? 21.527 -1.600 -37.366 1.00 72.31 98 GLN A N 1
ATOM 768 C CA . GLN A 1 98 ? 21.016 -1.948 -38.697 1.00 72.31 98 GLN A CA 1
ATOM 769 C C . GLN A 1 98 ? 21.442 -0.930 -39.761 1.00 72.31 98 GLN A C 1
ATOM 771 O O . GLN A 1 98 ? 21.874 -1.329 -40.839 1.00 72.31 98 GLN A O 1
ATOM 776 N N . ALA A 1 99 ? 21.374 0.368 -39.459 1.00 67.62 99 ALA A N 1
ATOM 777 C CA . ALA A 1 99 ? 21.804 1.415 -40.382 1.00 67.62 99 ALA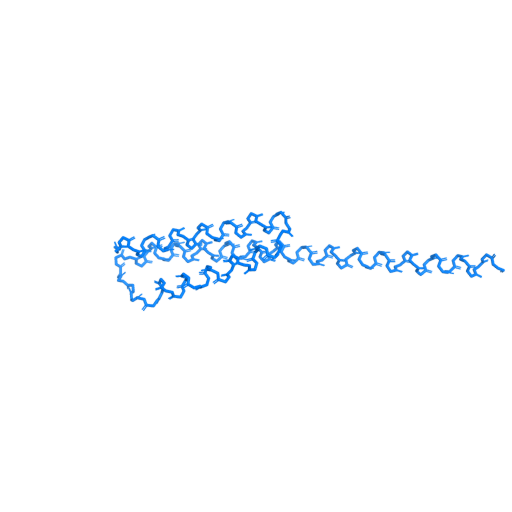 A CA 1
ATOM 778 C C . ALA A 1 99 ? 23.300 1.294 -40.721 1.00 67.62 99 ALA A C 1
ATOM 780 O O . ALA A 1 99 ? 23.656 1.283 -41.895 1.00 67.62 99 ALA A O 1
ATOM 781 N N . TYR A 1 100 ? 24.167 1.097 -39.722 1.00 68.38 100 TYR A N 1
ATOM 782 C CA . TYR A 1 100 ? 25.599 0.883 -39.957 1.00 68.38 100 TYR A CA 1
ATOM 783 C C . TYR A 1 100 ? 25.889 -0.397 -40.753 1.00 68.38 100 TYR A C 1
ATOM 785 O O . TYR A 1 100 ? 26.741 -0.375 -41.635 1.00 68.38 100 TYR A O 1
ATOM 793 N N . GLN A 1 101 ? 25.173 -1.497 -40.496 1.00 70.81 101 GLN A N 1
ATOM 794 C CA . GLN A 1 101 ? 25.318 -2.739 -41.271 1.00 70.81 101 GLN A CA 1
ATOM 795 C C . GLN A 1 101 ? 24.885 -2.578 -42.733 1.00 70.81 101 GLN A C 1
ATOM 797 O O . GLN A 1 101 ? 25.499 -3.172 -43.616 1.00 70.81 101 GLN A O 1
ATOM 802 N N . ASN A 1 102 ? 23.859 -1.767 -42.992 1.00 65.94 102 ASN A N 1
ATOM 803 C CA . ASN A 1 102 ? 23.375 -1.494 -44.343 1.00 65.94 102 ASN A CA 1
ATOM 804 C C . ASN A 1 102 ? 24.265 -0.492 -45.096 1.00 65.94 102 ASN A C 1
ATOM 806 O O . ASN A 1 102 ? 24.389 -0.602 -46.309 1.00 65.94 102 ASN A O 1
ATOM 810 N N . CYS A 1 103 ? 24.896 0.457 -44.394 1.00 66.06 103 CYS A N 1
ATOM 811 C CA . CYS A 1 103 ? 25.863 1.400 -44.969 1.00 66.06 103 CYS A CA 1
ATOM 812 C C . CYS A 1 103 ? 27.265 0.800 -45.181 1.00 66.06 103 CYS A C 1
ATOM 814 O O . CYS A 1 103 ? 28.053 1.372 -45.924 1.00 66.06 103 CYS A O 1
ATOM 816 N N . ALA A 1 104 ? 27.598 -0.317 -44.527 1.00 57.06 104 ALA A N 1
ATOM 817 C CA . ALA A 1 104 ? 28.870 -1.029 -44.693 1.00 57.06 104 ALA A CA 1
ATOM 818 C C . ALA A 1 104 ? 28.849 -2.060 -45.846 1.00 57.06 104 ALA A C 1
ATOM 820 O O . ALA A 1 104 ? 29.687 -2.965 -45.870 1.00 57.06 104 ALA A O 1
ATOM 821 N N . ARG A 1 105 ? 27.880 -1.949 -46.764 1.00 47.16 105 ARG A N 1
ATOM 822 C CA . ARG A 1 105 ? 27.712 -2.803 -47.945 1.00 47.16 105 ARG A CA 1
ATOM 823 C C . ARG A 1 105 ? 27.948 -2.030 -49.231 1.00 47.16 105 ARG A C 1
ATOM 825 O O . ARG A 1 105 ? 27.508 -0.863 -49.291 1.00 47.16 105 ARG A O 1
#